Protein AF-A0A661MT10-F1 (afdb_monomer)

Sequence (146 aa):
MAATAELVLEDVIGEFLRTAQDFAGQPEPIDQALGAVWSLFRSDRLQATLELYVAARTDESLRGALRPIFTTHRSAFLSAARALLPSTADAAHFESTVTGILATLLGGALLWSVVPEPDFFQSELAFVDRVARAELARLGSEDGTE

Solvent-accessible surface area (backbone atoms only — not comparable to full-atom values): 8199 Å² total; per-residue (Å²): 106,70,72,58,49,47,58,49,49,51,52,55,50,52,50,50,57,56,57,53,61,68,30,55,90,46,87,63,38,64,60,54,46,53,53,49,55,53,54,51,43,67,32,71,73,45,45,60,47,50,52,50,59,60,50,26,76,80,32,66,70,54,34,63,62,45,49,61,56,52,53,54,49,52,54,51,54,52,52,53,48,31,69,65,38,64,91,36,52,81,36,95,57,36,68,63,50,55,50,49,51,52,51,51,53,50,51,53,38,57,50,37,78,78,55,82,49,71,68,63,48,54,56,49,52,54,46,52,52,55,50,48,51,54,54,55,51,49,45,59,53,64,79,71,72,128

Radius of gyration: 16.0 Å; Cα contacts (8 Å, |Δi|>4): 94; chains: 1; bounding box: 33×32×49 Å

Nearest PDB structures (foldseek):
  4g12-assembly1_A  TM=5.886E-01  e=8.697E-01  Mycobacterium tuberculosis
  7u4t-assembly1_9  TM=2.519E-01  e=1.922E+00  Homo sapiens

Secondary structure (DSSP, 8-state):
-HHHHHHHHHHHHHHHHHHHHHHTTSSSHHHHHHHHHHHHHTSHHHHHHHHHHHHTTT-HHHHHHHHHHHHHHHHHHHHHHHHH-GGGTT-TTHHHHHHHHHHHHHHHHHHHTT---HHHHHHHHHHHHHHHHHHHHHHHHHTT--

Mean predicted aligned error: 6.23 Å

Structure (mmCIF, N/CA/C/O backbone):
data_AF-A0A661MT10-F1
#
_entry.id   AF-A0A661MT10-F1
#
loop_
_atom_site.group_PDB
_atom_site.id
_atom_site.type_symbol
_atom_site.label_atom_id
_atom_site.label_alt_id
_atom_site.label_comp_id
_atom_site.label_asym_id
_atom_site.label_entity_id
_atom_site.label_seq_id
_atom_site.pdbx_PDB_ins_code
_atom_site.Cartn_x
_atom_site.Cartn_y
_atom_site.Cartn_z
_atom_site.occupancy
_atom_site.B_iso_or_equiv
_atom_site.auth_seq_id
_atom_site.auth_comp_id
_atom_site.auth_asym_id
_atom_site.auth_atom_id
_atom_site.pdbx_PDB_model_num
ATOM 1 N N . MET A 1 1 ? -2.738 1.605 22.330 1.00 58.22 1 MET A N 1
ATOM 2 C CA . MET A 1 1 ? -3.316 1.217 21.025 1.00 58.22 1 MET A CA 1
ATOM 3 C C . MET A 1 1 ? -2.599 1.905 19.873 1.00 58.22 1 MET A C 1
ATOM 5 O O . MET A 1 1 ? -2.003 1.187 19.093 1.00 58.22 1 MET A O 1
ATOM 9 N N . ALA A 1 2 ? -2.534 3.243 19.811 1.00 58.44 2 ALA A N 1
ATOM 10 C CA . ALA A 1 2 ? -1.793 3.948 18.750 1.00 58.44 2 ALA A CA 1
ATOM 11 C C . ALA A 1 2 ? -0.302 3.547 18.649 1.00 58.44 2 ALA A C 1
ATOM 13 O O . ALA A 1 2 ? 0.142 3.169 17.577 1.00 58.44 2 ALA A O 1
ATOM 14 N N . ALA A 1 3 ? 0.433 3.501 19.768 1.00 64.56 3 ALA A N 1
ATOM 15 C CA . ALA A 1 3 ? 1.840 3.063 19.772 1.00 64.56 3 ALA A CA 1
ATOM 16 C C . ALA A 1 3 ? 2.035 1.586 19.357 1.00 64.56 3 ALA A C 1
ATOM 18 O O . ALA A 1 3 ? 3.045 1.215 18.776 1.00 64.56 3 ALA A O 1
ATOM 19 N N . THR A 1 4 ? 1.058 0.718 19.639 1.00 68.88 4 THR A N 1
ATOM 20 C CA . THR A 1 4 ? 1.091 -0.689 19.202 1.00 68.88 4 THR A CA 1
ATOM 21 C C . THR A 1 4 ? 0.813 -0.797 17.706 1.00 68.88 4 THR A C 1
ATOM 23 O O . THR A 1 4 ? 1.462 -1.576 17.023 1.00 68.88 4 THR A O 1
ATOM 26 N N . ALA A 1 5 ? -0.122 0.008 17.199 1.00 65.12 5 ALA A N 1
ATOM 27 C CA . ALA A 1 5 ? -0.420 0.112 15.778 1.00 65.12 5 ALA A CA 1
ATOM 28 C C . ALA A 1 5 ? 0.769 0.642 14.976 1.00 65.12 5 ALA A C 1
ATOM 30 O O . ALA A 1 5 ? 1.030 0.150 13.889 1.00 65.12 5 ALA A O 1
ATOM 31 N N . GLU A 1 6 ? 1.499 1.605 15.536 1.00 66.38 6 GLU A N 1
ATOM 32 C CA . GLU A 1 6 ? 2.723 2.163 14.964 1.00 66.38 6 GLU A CA 1
ATOM 33 C C . GLU A 1 6 ? 3.800 1.091 14.780 1.00 66.38 6 GLU A C 1
ATOM 35 O O . GLU A 1 6 ? 4.227 0.856 13.656 1.00 66.38 6 GLU A O 1
ATOM 40 N N . LEU A 1 7 ? 4.142 0.353 15.841 1.00 70.50 7 LEU A N 1
ATOM 41 C CA . LEU A 1 7 ? 5.090 -0.768 15.762 1.00 70.50 7 LEU A CA 1
ATOM 42 C C . LEU A 1 7 ? 4.607 -1.872 14.811 1.00 70.50 7 LEU A C 1
ATOM 44 O O . LEU A 1 7 ? 5.394 -2.560 14.164 1.00 70.50 7 LEU A O 1
ATOM 48 N N . VAL A 1 8 ? 3.291 -2.067 14.733 1.00 72.75 8 VAL A N 1
ATOM 49 C CA . VAL A 1 8 ? 2.676 -3.028 13.823 1.00 72.75 8 VAL A CA 1
ATOM 50 C C . VAL A 1 8 ? 2.851 -2.616 12.362 1.00 72.75 8 VAL A C 1
ATOM 52 O O . VAL A 1 8 ? 3.291 -3.442 11.566 1.00 72.75 8 VAL A O 1
ATOM 55 N N . LEU A 1 9 ? 2.542 -1.364 12.040 1.00 69.06 9 LEU A N 1
ATOM 56 C CA . LEU A 1 9 ? 2.671 -0.754 10.719 1.00 69.06 9 LEU A CA 1
ATOM 57 C C . LEU A 1 9 ? 4.124 -0.680 10.254 1.00 69.06 9 LEU A C 1
ATOM 59 O O . LEU A 1 9 ? 4.422 -1.044 9.119 1.00 69.06 9 LEU A O 1
ATOM 63 N N . GLU A 1 10 ? 5.017 -0.228 11.132 1.00 74.19 10 GLU A N 1
ATOM 64 C CA . GLU A 1 10 ? 6.436 -0.056 10.834 1.00 74.19 10 GLU A CA 1
ATOM 65 C C . GLU A 1 10 ? 7.097 -1.385 10.462 1.00 74.19 10 GLU A C 1
ATOM 67 O O . GLU A 1 10 ? 7.804 -1.462 9.459 1.00 74.19 10 GLU A O 1
ATOM 72 N N . ASP A 1 11 ? 6.795 -2.448 11.206 1.00 79.19 11 ASP A N 1
ATOM 73 C CA . ASP A 1 11 ? 7.323 -3.790 10.958 1.00 79.19 11 ASP A CA 1
ATOM 74 C C . ASP A 1 11 ? 6.792 -4.380 9.637 1.00 79.19 11 ASP A C 1
ATOM 76 O O . ASP A 1 11 ? 7.573 -4.818 8.796 1.00 79.19 11 ASP A O 1
ATOM 80 N N . VAL A 1 12 ? 5.474 -4.306 9.401 1.00 73.44 12 VAL A N 1
ATOM 81 C CA . VAL A 1 12 ? 4.818 -4.829 8.183 1.00 73.44 12 VAL A CA 1
ATOM 82 C C . VAL A 1 12 ? 5.314 -4.117 6.929 1.00 73.44 12 VAL A C 1
ATOM 84 O O . VAL A 1 12 ? 5.646 -4.746 5.925 1.00 73.44 12 VAL A O 1
ATOM 87 N N . ILE A 1 13 ? 5.384 -2.789 6.974 1.00 72.44 13 ILE A N 1
ATOM 88 C CA . ILE A 1 13 ? 5.811 -1.991 5.825 1.00 72.44 13 ILE A CA 1
ATOM 89 C C . ILE A 1 13 ? 7.322 -2.112 5.633 1.00 72.44 13 ILE A C 1
ATOM 91 O O . ILE A 1 13 ? 7.782 -2.210 4.499 1.00 72.44 13 ILE A O 1
ATOM 95 N N . GLY A 1 14 ? 8.101 -2.175 6.713 1.00 76.81 14 GLY A N 1
ATOM 96 C CA . GLY A 1 14 ? 9.539 -2.422 6.650 1.00 76.81 14 GLY A CA 1
ATOM 97 C C . GLY A 1 14 ? 9.890 -3.802 6.088 1.00 76.81 14 GLY A C 1
ATOM 98 O O . GLY A 1 14 ? 10.877 -3.940 5.366 1.00 76.81 14 GLY A O 1
ATOM 99 N N . GLU A 1 15 ? 9.102 -4.836 6.383 1.00 78.50 15 GLU A N 1
ATOM 100 C CA . GLU A 1 15 ? 9.214 -6.150 5.741 1.00 78.50 15 GLU A CA 1
ATOM 101 C C . GLU A 1 15 ? 8.927 -6.057 4.241 1.00 78.50 15 GLU A C 1
ATOM 103 O O . GLU A 1 15 ? 9.786 -6.421 3.439 1.00 78.50 15 GLU A O 1
ATOM 108 N N . PHE A 1 16 ? 7.792 -5.468 3.859 1.00 75.25 16 PHE A N 1
ATOM 109 C CA . PHE A 1 16 ? 7.433 -5.296 2.452 1.00 75.25 16 PHE A CA 1
ATOM 110 C C . PHE A 1 16 ? 8.499 -4.534 1.656 1.00 75.25 16 PHE A C 1
ATOM 112 O O . PHE A 1 16 ? 8.888 -4.967 0.575 1.00 75.25 16 PHE A O 1
ATOM 119 N N . LEU A 1 17 ? 8.988 -3.406 2.178 1.00 76.88 17 LEU A N 1
ATOM 120 C CA . LEU A 1 17 ? 9.978 -2.579 1.485 1.00 76.88 17 LEU A CA 1
ATOM 121 C C . LEU A 1 17 ? 11.311 -3.308 1.300 1.00 76.88 17 LEU A C 1
ATOM 123 O O . LEU A 1 17 ? 11.972 -3.088 0.289 1.00 76.88 17 LEU A O 1
ATOM 127 N N . ARG A 1 18 ? 11.694 -4.183 2.240 1.00 80.06 18 ARG A N 1
ATOM 128 C CA . ARG A 1 18 ? 12.866 -5.056 2.082 1.00 80.06 18 ARG A CA 1
ATOM 129 C C . ARG A 1 18 ? 12.643 -6.065 0.963 1.00 80.06 18 ARG A C 1
ATOM 131 O O . ARG A 1 18 ? 13.476 -6.150 0.074 1.00 80.06 18 ARG A O 1
ATOM 138 N N . THR A 1 19 ? 11.501 -6.750 0.945 1.00 75.94 19 THR A N 1
ATOM 139 C CA . THR A 1 19 ? 11.169 -7.688 -0.141 1.00 75.94 19 THR A CA 1
ATOM 140 C C . THR A 1 19 ? 11.077 -6.982 -1.498 1.00 75.94 19 THR A C 1
ATOM 142 O O . THR A 1 19 ? 11.501 -7.527 -2.510 1.00 75.94 19 THR A O 1
ATOM 145 N N . ALA A 1 20 ? 10.585 -5.740 -1.534 1.00 73.00 20 ALA A N 1
ATOM 146 C CA . ALA A 1 20 ? 10.472 -4.963 -2.764 1.00 73.00 20 ALA A CA 1
ATOM 147 C C . ALA A 1 20 ? 11.824 -4.663 -3.429 1.00 73.00 20 ALA A C 1
ATOM 149 O O . ALA A 1 20 ? 11.889 -4.546 -4.653 1.00 73.00 20 ALA A O 1
ATOM 150 N N . GLN A 1 21 ? 12.904 -4.571 -2.646 1.00 77.12 21 GLN A N 1
ATOM 151 C CA . GLN A 1 21 ? 14.259 -4.405 -3.180 1.00 77.12 21 GLN A CA 1
ATOM 152 C C . GLN A 1 21 ? 14.713 -5.633 -3.977 1.00 77.12 21 GLN A C 1
ATOM 154 O O . GLN A 1 21 ? 15.444 -5.480 -4.953 1.00 77.12 21 GLN A O 1
ATOM 159 N N . ASP A 1 22 ? 14.229 -6.823 -3.617 1.00 80.44 22 ASP A N 1
ATOM 160 C CA . ASP A 1 22 ? 14.593 -8.081 -4.273 1.00 80.44 22 ASP A CA 1
ATOM 161 C C . ASP A 1 22 ? 13.871 -8.287 -5.618 1.00 80.44 22 ASP A C 1
ATOM 163 O O . ASP A 1 22 ? 14.283 -9.131 -6.418 1.00 80.44 22 ASP A O 1
ATOM 167 N N . PHE A 1 23 ? 12.807 -7.519 -5.893 1.00 81.38 23 PHE A N 1
ATOM 168 C CA . PHE A 1 23 ? 12.084 -7.579 -7.170 1.00 81.38 23 PHE A CA 1
ATOM 169 C C . PHE A 1 23 ? 12.828 -6.860 -8.294 1.00 81.38 23 PHE A C 1
ATOM 171 O O . PHE A 1 23 ? 12.648 -7.193 -9.467 1.00 81.38 23 PHE A O 1
ATOM 178 N N . ALA A 1 24 ? 13.670 -5.877 -7.963 1.00 72.25 24 ALA A N 1
ATOM 179 C CA . ALA A 1 24 ? 14.433 -5.142 -8.958 1.00 72.25 24 ALA A CA 1
ATOM 180 C C . ALA A 1 24 ? 15.373 -6.095 -9.720 1.00 72.25 24 ALA A C 1
ATOM 182 O O . ALA A 1 24 ? 16.218 -6.769 -9.137 1.00 72.25 24 ALA A O 1
ATOM 183 N N . GLY A 1 25 ? 15.222 -6.157 -11.046 1.00 71.31 25 GLY A N 1
ATOM 184 C CA . GLY A 1 25 ? 16.018 -7.039 -11.908 1.00 71.31 25 GLY A CA 1
ATOM 185 C C . GLY A 1 25 ? 15.483 -8.468 -12.060 1.00 71.31 25 GLY A C 1
ATOM 186 O O . GLY A 1 25 ? 16.070 -9.243 -12.815 1.00 71.31 25 GLY A O 1
ATOM 187 N N . GLN A 1 26 ? 14.370 -8.817 -11.408 1.00 78.88 26 GLN A N 1
ATOM 188 C CA . GLN A 1 26 ? 13.657 -10.066 -11.680 1.00 78.88 26 GLN A CA 1
ATOM 189 C C . GLN A 1 26 ? 12.850 -9.981 -12.988 1.00 78.88 26 GLN A C 1
ATOM 191 O O . GLN A 1 26 ? 12.504 -8.880 -13.430 1.00 78.88 26 GLN A O 1
ATOM 196 N N . PRO A 1 27 ? 12.496 -11.123 -13.607 1.00 69.19 27 PRO A N 1
ATOM 197 C CA . PRO A 1 27 ? 11.465 -11.158 -14.639 1.00 69.19 27 PRO A CA 1
ATOM 198 C C . PRO A 1 27 ? 10.143 -10.601 -14.086 1.00 69.19 27 PRO A C 1
ATOM 200 O O . PRO A 1 27 ? 9.710 -11.009 -13.011 1.00 69.19 27 PRO A O 1
ATOM 203 N N . GLU A 1 28 ? 9.515 -9.674 -14.815 1.00 79.31 28 GLU A N 1
ATOM 204 C CA . GLU A 1 28 ? 8.212 -9.072 -14.462 1.00 79.31 28 GLU A CA 1
ATOM 205 C C . GLU A 1 28 ? 8.173 -8.433 -13.050 1.00 79.31 28 GLU A C 1
ATOM 207 O O . GLU A 1 28 ? 7.368 -8.807 -12.196 1.00 79.31 28 GLU A O 1
ATOM 212 N N . PRO A 1 29 ? 9.027 -7.428 -12.778 1.00 80.19 29 PRO A N 1
ATOM 213 C CA . PRO A 1 29 ? 9.200 -6.862 -11.435 1.00 80.19 29 PRO A CA 1
ATOM 214 C C . PRO A 1 29 ? 7.932 -6.177 -10.892 1.00 80.19 29 PRO A C 1
ATOM 216 O O . PRO A 1 29 ? 7.712 -6.132 -9.682 1.00 80.19 29 PRO A O 1
ATOM 219 N N . ILE A 1 30 ? 7.078 -5.664 -11.784 1.00 80.50 30 ILE A N 1
ATOM 220 C CA . ILE A 1 30 ? 5.804 -5.023 -11.433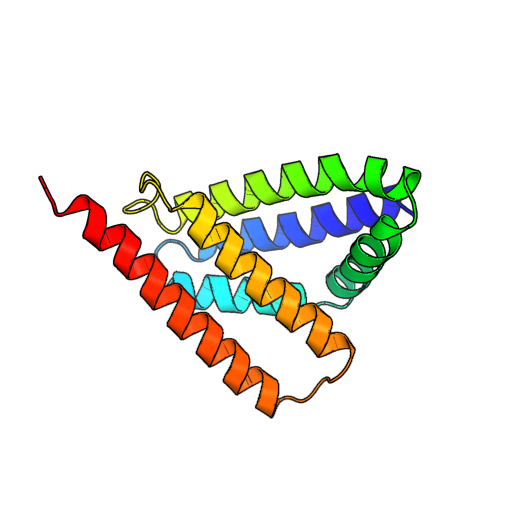 1.00 80.50 30 ILE A CA 1
ATOM 221 C C . ILE A 1 30 ? 4.817 -6.056 -10.885 1.00 80.50 30 ILE A C 1
ATOM 223 O O . ILE A 1 30 ? 4.198 -5.815 -9.854 1.00 80.50 30 ILE A O 1
ATOM 227 N N . ASP A 1 31 ? 4.702 -7.212 -11.531 1.00 80.19 31 ASP A N 1
ATOM 228 C CA . ASP A 1 31 ? 3.746 -8.262 -11.171 1.00 80.19 31 ASP A CA 1
ATOM 229 C C . ASP A 1 31 ? 4.071 -8.826 -9.790 1.00 80.19 31 ASP A C 1
ATOM 231 O O . ASP A 1 31 ? 3.190 -9.010 -8.947 1.00 80.19 31 ASP A O 1
ATOM 235 N N . GLN A 1 32 ? 5.366 -9.025 -9.530 1.00 82.19 32 GLN A N 1
ATOM 236 C CA . GLN A 1 32 ? 5.862 -9.448 -8.225 1.00 82.19 32 GLN A CA 1
ATOM 237 C C . GLN A 1 32 ? 5.574 -8.395 -7.153 1.00 82.19 32 GLN A C 1
ATOM 239 O O . GLN A 1 32 ? 5.073 -8.735 -6.080 1.00 82.19 32 GLN A O 1
ATOM 244 N N . ALA A 1 33 ? 5.810 -7.114 -7.454 1.00 83.50 33 ALA A N 1
ATOM 245 C CA . ALA A 1 33 ? 5.511 -6.029 -6.530 1.00 83.50 33 ALA A CA 1
ATOM 246 C C . ALA A 1 33 ? 4.009 -5.927 -6.222 1.00 83.50 33 ALA A C 1
ATOM 248 O O . ALA A 1 33 ? 3.635 -5.852 -5.052 1.00 83.50 33 ALA A O 1
ATOM 249 N N . LEU A 1 34 ? 3.140 -5.980 -7.235 1.00 83.00 34 LEU A N 1
ATOM 250 C CA . LEU A 1 34 ? 1.685 -5.946 -7.057 1.00 83.00 34 LEU A CA 1
ATOM 251 C C . LEU A 1 34 ? 1.191 -7.153 -6.255 1.00 83.00 34 LEU A C 1
ATOM 253 O O . LEU A 1 34 ? 0.422 -6.984 -5.307 1.00 83.00 34 LEU A O 1
ATOM 257 N N . GLY A 1 35 ? 1.677 -8.355 -6.573 1.00 82.88 35 GLY A N 1
ATOM 258 C CA . GLY A 1 35 ? 1.366 -9.571 -5.824 1.00 82.88 35 GLY A CA 1
ATOM 259 C C . GLY A 1 35 ? 1.804 -9.490 -4.359 1.00 82.88 35 GLY A C 1
ATOM 260 O O . GLY A 1 35 ? 1.050 -9.877 -3.463 1.00 82.88 35 GLY A O 1
ATOM 261 N N . ALA A 1 36 ? 2.984 -8.927 -4.093 1.00 84.06 36 ALA A N 1
ATOM 262 C CA . ALA A 1 36 ? 3.503 -8.746 -2.743 1.00 84.06 36 ALA A CA 1
ATOM 263 C C . ALA A 1 36 ? 2.722 -7.694 -1.942 1.00 84.06 36 ALA A C 1
ATOM 265 O O . ALA A 1 36 ? 2.338 -7.972 -0.805 1.00 84.06 36 ALA A O 1
ATOM 266 N N . VAL A 1 37 ? 2.419 -6.527 -2.531 1.00 84.25 37 VAL A N 1
ATOM 267 C CA . VAL A 1 37 ? 1.559 -5.502 -1.901 1.00 84.25 37 VAL A CA 1
ATOM 268 C C . VAL A 1 37 ? 0.209 -6.113 -1.555 1.00 84.25 37 VAL A C 1
ATOM 270 O O . VAL A 1 37 ? -0.310 -5.937 -0.456 1.00 84.25 37 VAL A O 1
ATOM 273 N N . TRP A 1 38 ? -0.356 -6.878 -2.479 1.00 82.44 38 TRP A N 1
ATOM 274 C CA . TRP A 1 38 ? -1.646 -7.503 -2.274 1.00 82.44 38 TRP A CA 1
ATOM 275 C C . TRP A 1 38 ? -1.631 -8.584 -1.187 1.00 82.44 38 TRP A C 1
ATOM 277 O O . TRP A 1 38 ? -2.547 -8.665 -0.367 1.00 82.44 38 TRP A O 1
ATOM 287 N N . SER A 1 39 ? -0.575 -9.397 -1.124 1.00 83.31 39 SER A N 1
ATOM 288 C CA . SER A 1 39 ? -0.382 -10.359 -0.036 1.00 83.31 39 SER A CA 1
ATOM 289 C C . SER A 1 39 ? -0.262 -9.657 1.318 1.00 83.31 39 SER A C 1
ATOM 291 O O . SER A 1 39 ? -0.905 -10.069 2.283 1.00 83.31 39 SER A O 1
ATOM 293 N N . LEU A 1 40 ? 0.495 -8.557 1.373 1.00 84.06 40 LEU A N 1
ATOM 294 C CA . LEU A 1 40 ? 0.631 -7.718 2.561 1.00 84.06 40 LEU A CA 1
ATOM 295 C C . LEU A 1 40 ? -0.728 -7.196 3.030 1.00 84.06 40 LEU A C 1
ATOM 297 O O . LEU A 1 40 ? -1.064 -7.290 4.211 1.00 84.06 40 LEU A O 1
ATOM 301 N N . PHE A 1 41 ? -1.524 -6.683 2.092 1.00 81.19 41 PHE A N 1
ATOM 302 C CA . PHE A 1 41 ? -2.807 -6.042 2.366 1.00 81.19 41 PHE A CA 1
ATOM 303 C C . PHE A 1 41 ? -3.864 -6.993 2.925 1.00 81.19 41 PHE A C 1
ATOM 305 O O . PHE A 1 41 ? -4.792 -6.553 3.601 1.00 81.19 41 PHE A O 1
ATOM 312 N N . ARG A 1 42 ? -3.691 -8.300 2.735 1.00 81.75 42 ARG A N 1
ATOM 313 C CA . ARG A 1 42 ? -4.570 -9.330 3.304 1.00 81.75 42 ARG A CA 1
ATOM 314 C C . ARG A 1 42 ? -4.046 -9.968 4.576 1.00 81.75 42 ARG A C 1
ATOM 316 O O . ARG A 1 42 ? -4.728 -10.821 5.132 1.00 81.75 42 ARG A O 1
ATOM 323 N N . SER A 1 43 ? -2.852 -9.600 5.025 1.00 84.06 43 SER A N 1
ATOM 324 C CA . SER A 1 43 ? -2.357 -10.093 6.305 1.00 84.06 43 SER A CA 1
ATOM 325 C C . SER A 1 43 ? -3.268 -9.613 7.436 1.00 84.06 43 SER A C 1
ATOM 327 O O . SER A 1 43 ? -3.679 -8.450 7.451 1.00 84.06 43 SER A O 1
ATOM 329 N N . ASP A 1 44 ? -3.531 -10.476 8.420 1.00 83.56 44 ASP A N 1
ATOM 330 C CA . ASP A 1 44 ? -4.319 -10.125 9.614 1.00 83.56 44 ASP A CA 1
ATOM 331 C C . ASP A 1 44 ? -3.794 -8.845 10.279 1.00 83.56 44 ASP A C 1
ATOM 333 O O . ASP A 1 44 ? -4.544 -7.998 10.765 1.00 83.56 44 ASP A O 1
ATOM 337 N N . ARG A 1 45 ? -2.470 -8.672 10.243 1.00 82.00 45 ARG A N 1
ATOM 338 C CA . ARG A 1 45 ? -1.767 -7.532 10.818 1.00 82.00 45 ARG A CA 1
ATOM 339 C C . ARG A 1 45 ? -2.081 -6.218 10.091 1.00 82.00 45 ARG A C 1
ATOM 341 O O . ARG A 1 45 ? -2.284 -5.195 10.751 1.00 82.0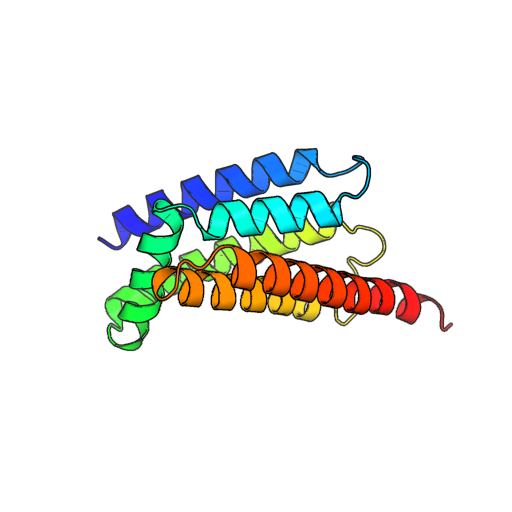0 45 ARG A O 1
ATOM 348 N N . LEU A 1 46 ? -2.164 -6.228 8.757 1.00 82.69 46 LEU A N 1
ATOM 349 C CA . LEU A 1 46 ? -2.571 -5.035 8.013 1.00 82.69 46 LEU A CA 1
ATOM 350 C C . LEU A 1 46 ? -4.091 -4.826 8.030 1.00 82.69 46 LEU A C 1
ATOM 352 O O . LEU A 1 46 ? -4.539 -3.685 8.062 1.00 82.69 46 LEU A O 1
ATOM 356 N N . GLN A 1 47 ? -4.891 -5.885 8.116 1.00 85.12 47 GLN A N 1
ATOM 357 C CA . GLN A 1 47 ? -6.342 -5.768 8.294 1.00 85.12 47 GLN A CA 1
ATOM 358 C C . GLN A 1 47 ? -6.700 -5.083 9.623 1.00 85.12 47 GLN A C 1
ATOM 360 O O . GLN A 1 47 ? -7.447 -4.107 9.630 1.00 85.12 47 GLN A O 1
ATOM 365 N N . ALA A 1 48 ? -6.051 -5.465 10.727 1.00 83.94 48 ALA A N 1
ATOM 366 C CA . ALA A 1 48 ? -6.192 -4.767 12.009 1.00 83.94 48 ALA A CA 1
ATOM 367 C C . ALA A 1 48 ? -5.782 -3.283 11.923 1.00 83.94 48 ALA A C 1
ATOM 369 O O . ALA A 1 48 ? -6.314 -2.418 12.616 1.00 83.94 48 ALA A O 1
ATOM 370 N N . THR A 1 49 ? -4.832 -2.966 11.046 1.00 82.06 49 THR A N 1
ATOM 371 C CA . THR A 1 49 ? -4.417 -1.586 10.793 1.00 82.06 49 THR A CA 1
ATOM 372 C C . THR A 1 49 ? -5.475 -0.794 10.019 1.00 82.06 49 THR A C 1
ATOM 374 O O . THR A 1 49 ? -5.715 0.376 10.329 1.00 82.06 49 THR A O 1
ATOM 377 N N . LEU A 1 50 ? -6.142 -1.416 9.041 1.00 85.50 50 LEU A N 1
ATOM 378 C CA . LEU A 1 50 ? -7.239 -0.794 8.296 1.00 85.50 50 LEU A CA 1
ATOM 379 C C . LEU A 1 50 ? -8.387 -0.383 9.221 1.00 85.50 50 LEU A C 1
ATOM 381 O O . LEU A 1 50 ? -8.935 0.709 9.062 1.00 85.50 50 LEU A O 1
ATOM 385 N N . GLU A 1 51 ? -8.702 -1.194 10.231 1.00 86.94 51 GLU A N 1
ATOM 386 C CA . GLU A 1 51 ? -9.702 -0.842 11.246 1.00 86.94 51 GLU A CA 1
ATOM 387 C C . GLU A 1 51 ? -9.354 0.469 11.964 1.00 86.94 51 GLU A C 1
ATOM 389 O O . GLU A 1 51 ? -10.223 1.314 12.185 1.00 86.94 51 GLU A O 1
ATOM 394 N N . LEU A 1 52 ? -8.072 0.693 12.267 1.00 87.12 52 LEU A N 1
ATOM 395 C CA . LEU A 1 52 ? -7.607 1.925 12.903 1.00 87.12 52 LEU A CA 1
ATOM 396 C C . LEU A 1 52 ? -7.703 3.132 11.968 1.00 87.12 52 LEU A C 1
ATOM 398 O O . LEU A 1 52 ? -8.069 4.219 12.419 1.00 87.12 52 LEU A O 1
ATOM 402 N N . TYR A 1 53 ? -7.434 2.955 10.671 1.00 85.88 53 TYR A N 1
ATOM 403 C CA . TYR A 1 53 ? -7.664 4.004 9.672 1.00 85.88 53 TYR A CA 1
ATOM 404 C C . TYR A 1 53 ? -9.144 4.376 9.575 1.00 85.88 53 TYR A C 1
ATOM 406 O O . TYR A 1 53 ? -9.481 5.563 9.545 1.00 85.88 53 TYR A O 1
ATOM 414 N N . VAL A 1 54 ? -10.038 3.386 9.599 1.00 89.44 54 VAL A N 1
ATOM 415 C CA . VAL A 1 54 ? -11.486 3.622 9.598 1.00 89.44 54 VAL A CA 1
ATOM 416 C C . VAL A 1 54 ? -11.931 4.315 10.891 1.00 89.44 54 VAL A C 1
ATOM 418 O O . VAL A 1 54 ? -12.690 5.285 10.827 1.00 89.44 54 VAL A O 1
ATOM 421 N N . ALA A 1 55 ? -11.432 3.883 12.052 1.00 90.25 55 ALA A N 1
ATOM 422 C CA . ALA A 1 55 ? -11.754 4.472 13.353 1.00 90.25 55 ALA A CA 1
ATOM 423 C C . ALA A 1 55 ? -11.265 5.927 13.488 1.00 90.25 55 ALA A C 1
ATOM 425 O O . ALA A 1 55 ? -11.970 6.781 14.034 1.00 90.25 55 ALA A O 1
ATOM 426 N N . ALA A 1 56 ? -10.097 6.254 12.924 1.00 90.94 56 ALA A N 1
ATOM 427 C CA . ALA A 1 56 ? -9.527 7.605 12.938 1.00 90.94 56 ALA A CA 1
ATOM 428 C C . ALA A 1 56 ? -10.413 8.656 12.241 1.00 90.94 56 ALA A C 1
ATOM 430 O O . ALA A 1 56 ? -10.279 9.863 12.477 1.00 90.94 56 ALA A O 1
ATOM 431 N N . ARG A 1 57 ? -11.369 8.234 11.402 1.00 92.94 57 ARG A N 1
ATOM 432 C CA . ARG A 1 57 ? -12.369 9.137 10.812 1.00 92.94 57 ARG A CA 1
ATOM 433 C C . ARG A 1 57 ? -13.212 9.845 11.873 1.00 92.94 57 ARG A C 1
ATOM 435 O O . ARG A 1 57 ? -13.635 10.973 11.646 1.00 92.94 57 ARG A O 1
ATOM 442 N N . THR A 1 58 ? -13.430 9.215 13.023 1.00 95.12 58 THR A N 1
ATOM 443 C CA . THR A 1 58 ? -14.248 9.762 14.117 1.00 95.12 58 THR A CA 1
ATOM 444 C C . THR A 1 58 ? -13.455 10.086 15.383 1.00 95.12 58 THR A C 1
ATOM 446 O O . THR A 1 58 ? -14.005 10.715 16.279 1.00 95.12 58 THR A O 1
ATOM 449 N N . ASP A 1 59 ? -12.175 9.715 15.453 1.00 92.81 59 ASP A N 1
ATOM 450 C CA . ASP A 1 59 ? -11.289 9.987 16.591 1.00 92.81 59 ASP A CA 1
ATOM 451 C C . ASP A 1 59 ? -10.118 10.894 16.167 1.00 92.81 59 ASP A C 1
ATOM 453 O O . ASP A 1 59 ? -9.220 10.479 15.432 1.00 92.81 59 ASP A O 1
ATOM 457 N N . GLU A 1 60 ? -10.133 12.153 16.619 1.00 92.44 60 GLU A N 1
ATOM 458 C CA . GLU A 1 60 ? -9.104 13.152 16.289 1.00 92.44 60 GLU A CA 1
ATOM 459 C C . GLU A 1 60 ? -7.733 12.806 16.881 1.00 92.44 60 GLU A C 1
ATOM 461 O O . GLU A 1 60 ? -6.709 13.026 16.238 1.00 92.44 60 GLU A O 1
ATOM 466 N N . SER A 1 61 ? -7.706 12.244 18.092 1.00 87.50 61 SER A N 1
ATOM 467 C CA . SER A 1 61 ? -6.461 11.860 18.761 1.00 87.50 61 SER A CA 1
ATOM 468 C C . SER A 1 61 ? -5.778 10.736 17.984 1.00 87.50 61 SER A C 1
ATOM 470 O O . SER A 1 61 ? -4.591 10.819 17.657 1.00 87.50 61 SER A O 1
ATOM 472 N N . LEU A 1 62 ? -6.559 9.726 17.588 1.00 84.94 62 LEU A N 1
ATOM 473 C CA . LEU A 1 62 ? -6.086 8.634 16.747 1.00 84.94 62 LEU A CA 1
ATOM 474 C C . LEU A 1 62 ? -5.632 9.139 15.372 1.00 84.94 62 LEU A C 1
ATOM 476 O O . LEU A 1 62 ? -4.560 8.760 14.906 1.00 84.94 62 LEU A O 1
ATOM 480 N N . ARG A 1 63 ? -6.388 10.042 14.737 1.00 91.12 63 ARG A N 1
ATOM 481 C CA . ARG A 1 63 ? -5.987 10.652 13.459 1.00 91.12 63 ARG A CA 1
ATOM 482 C C . ARG A 1 63 ? -4.674 11.421 13.573 1.00 91.12 63 ARG A C 1
ATOM 484 O O . ARG A 1 63 ? -3.819 11.297 12.697 1.00 91.12 63 ARG A O 1
ATOM 491 N N . GLY A 1 64 ? -4.506 12.187 14.650 1.00 89.62 64 GLY A N 1
ATOM 492 C CA . GLY A 1 64 ? -3.279 12.916 14.954 1.00 89.62 64 GLY A CA 1
ATOM 493 C C . GLY A 1 64 ? -2.071 11.989 15.076 1.00 89.62 64 GLY A C 1
ATOM 494 O O . GLY A 1 64 ? -1.020 12.298 14.516 1.00 89.62 64 GLY A O 1
ATOM 495 N N . ALA A 1 65 ? -2.243 10.835 15.727 1.00 85.81 65 ALA A N 1
ATOM 496 C CA . ALA A 1 65 ? -1.201 9.820 15.862 1.00 85.81 65 ALA A CA 1
ATOM 497 C C . ALA A 1 65 ? -0.885 9.095 14.539 1.00 85.81 65 ALA A C 1
ATOM 499 O O . ALA A 1 65 ? 0.279 8.857 14.236 1.00 85.81 65 ALA A O 1
ATOM 500 N N . LEU A 1 66 ? -1.894 8.776 13.721 1.00 85.62 66 LEU A N 1
ATOM 501 C CA . LEU A 1 66 ? -1.705 8.010 12.479 1.00 85.62 66 LEU A CA 1
ATOM 502 C C . LEU A 1 66 ? -1.204 8.849 11.294 1.00 85.62 66 LEU A C 1
ATOM 504 O O . LEU A 1 66 ? -0.552 8.316 10.397 1.00 85.62 66 LEU A O 1
ATOM 508 N N . ARG A 1 67 ? -1.473 10.159 11.264 1.00 89.38 67 ARG A N 1
ATOM 509 C CA . ARG A 1 67 ? -1.042 11.051 10.172 1.00 89.38 67 ARG A CA 1
ATOM 510 C C . ARG A 1 67 ? 0.475 11.027 9.888 1.00 89.38 67 ARG A C 1
ATOM 512 O O . ARG A 1 67 ? 0.831 10.882 8.713 1.00 89.38 67 ARG A O 1
ATOM 519 N N . PRO A 1 68 ? 1.379 11.191 10.878 1.00 86.31 68 PRO A N 1
ATOM 520 C CA . PRO A 1 68 ? 2.818 11.126 10.616 1.00 86.31 68 PRO A CA 1
ATOM 521 C C . PRO A 1 68 ? 3.246 9.740 10.120 1.00 86.31 68 PRO A C 1
ATOM 523 O O . PRO A 1 68 ? 4.022 9.657 9.173 1.00 86.31 68 PRO A O 1
ATOM 526 N N . ILE A 1 69 ? 2.666 8.673 10.675 1.00 82.88 69 ILE A N 1
ATOM 527 C CA . ILE A 1 69 ? 2.938 7.280 10.292 1.00 82.88 69 ILE A CA 1
ATOM 528 C C . ILE A 1 69 ? 2.597 7.059 8.811 1.00 82.88 69 ILE A C 1
ATOM 530 O O . ILE A 1 69 ? 3.447 6.652 8.019 1.00 82.88 69 ILE A O 1
ATOM 534 N N . PHE A 1 70 ? 1.383 7.435 8.396 1.00 83.75 70 PHE A N 1
ATOM 535 C CA . PHE A 1 70 ? 0.961 7.363 6.996 1.00 83.75 70 PHE A CA 1
ATOM 536 C C . PHE A 1 70 ? 1.884 8.161 6.064 1.00 83.75 70 PHE A C 1
ATOM 538 O O . PHE A 1 70 ? 2.254 7.680 4.995 1.00 83.75 70 PHE A O 1
ATOM 545 N N . THR A 1 71 ? 2.284 9.369 6.472 1.00 86.56 71 THR A N 1
ATOM 546 C CA . THR A 1 71 ? 3.172 10.232 5.674 1.00 86.56 71 THR A CA 1
ATOM 547 C C . THR A 1 71 ? 4.538 9.578 5.451 1.00 86.56 71 THR A C 1
ATOM 549 O O . THR A 1 71 ? 5.020 9.535 4.317 1.00 86.56 71 THR A O 1
ATOM 552 N N . THR A 1 72 ? 5.135 9.020 6.508 1.00 84.62 72 THR A N 1
ATOM 553 C CA . THR A 1 72 ? 6.411 8.295 6.438 1.00 84.62 72 THR A CA 1
ATOM 554 C C . THR A 1 72 ? 6.309 7.094 5.504 1.00 84.62 72 THR A C 1
ATOM 556 O O . THR A 1 72 ? 7.141 6.926 4.612 1.00 84.62 72 THR A O 1
ATOM 559 N N . HIS A 1 73 ? 5.258 6.288 5.646 1.00 82.06 73 HIS A N 1
ATOM 560 C CA . HIS A 1 73 ? 5.071 5.105 4.813 1.00 82.06 73 HIS A CA 1
ATOM 561 C C . HIS A 1 73 ? 4.829 5.446 3.351 1.00 82.06 73 HIS A C 1
ATOM 563 O O . HIS A 1 73 ? 5.453 4.847 2.481 1.00 82.06 73 HIS A O 1
ATOM 569 N N . ARG A 1 74 ? 3.990 6.445 3.064 1.00 86.38 74 ARG A N 1
ATOM 570 C CA . ARG A 1 74 ? 3.762 6.925 1.698 1.00 86.38 74 ARG A CA 1
ATOM 571 C C . ARG A 1 74 ? 5.075 7.322 1.023 1.00 86.38 74 ARG A C 1
ATOM 573 O O . ARG A 1 74 ? 5.315 6.924 -0.113 1.00 86.38 74 ARG A O 1
ATOM 580 N N . SER A 1 75 ? 5.932 8.061 1.729 1.00 88.94 75 SER A N 1
ATOM 581 C CA . SER A 1 75 ? 7.258 8.439 1.226 1.00 88.94 75 SER A CA 1
ATOM 582 C C . SER A 1 75 ? 8.124 7.212 0.916 1.00 88.94 75 SER A C 1
ATOM 584 O O . SER A 1 75 ? 8.723 7.120 -0.156 1.00 88.94 75 SER A O 1
ATOM 586 N N . ALA A 1 76 ? 8.132 6.225 1.815 1.00 85.62 76 ALA A N 1
ATOM 587 C CA . ALA A 1 76 ? 8.906 5.002 1.642 1.00 85.62 76 ALA A CA 1
ATOM 588 C C . ALA A 1 76 ? 8.407 4.139 0.464 1.00 85.62 76 ALA A C 1
ATOM 590 O O . ALA A 1 76 ? 9.217 3.683 -0.342 1.00 85.62 76 ALA A O 1
ATOM 591 N N . PHE A 1 77 ? 7.088 3.991 0.302 1.00 85.81 77 PHE A N 1
ATOM 592 C CA . PHE A 1 77 ? 6.478 3.316 -0.849 1.00 85.81 77 PHE A CA 1
ATOM 593 C C . PHE A 1 77 ? 6.826 4.005 -2.171 1.00 85.81 77 PHE A C 1
ATOM 595 O O . PHE A 1 77 ? 7.196 3.333 -3.129 1.00 85.81 77 PHE A O 1
ATOM 602 N N . LEU A 1 78 ? 6.753 5.338 -2.229 1.00 90.25 78 LEU A N 1
ATOM 603 C CA . LEU A 1 78 ? 7.127 6.088 -3.430 1.00 90.25 78 LEU A CA 1
ATOM 604 C C . LEU A 1 78 ? 8.615 5.940 -3.756 1.00 90.25 78 LEU A C 1
ATOM 606 O O . LEU A 1 78 ? 8.973 5.811 -4.923 1.00 90.25 78 LEU A O 1
ATOM 610 N N . SER A 1 79 ? 9.480 5.925 -2.740 1.00 89.94 79 SER A N 1
ATOM 611 C CA . SER A 1 79 ? 10.913 5.674 -2.920 1.00 89.94 79 SER A CA 1
ATOM 612 C C . SER A 1 79 ? 11.176 4.279 -3.501 1.00 89.94 79 SER A C 1
ATOM 614 O O . SER A 1 79 ? 11.889 4.149 -4.496 1.00 89.94 79 SER A O 1
ATOM 616 N N . ALA A 1 80 ? 10.532 3.243 -2.952 1.00 87.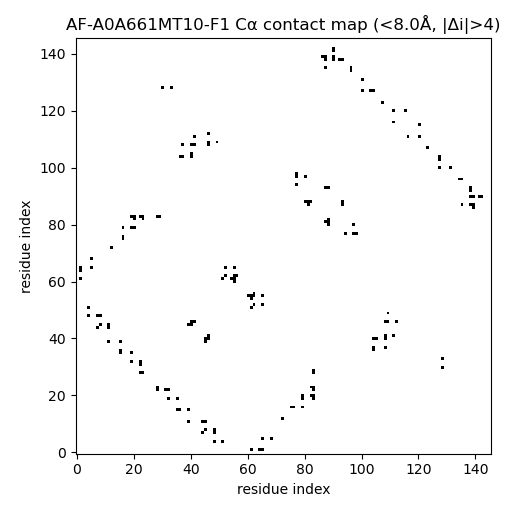56 80 ALA A N 1
ATOM 617 C CA . ALA A 1 80 ? 10.631 1.882 -3.477 1.00 87.56 80 ALA A CA 1
ATOM 618 C C . ALA A 1 80 ? 10.089 1.772 -4.910 1.00 87.56 80 ALA A C 1
ATOM 620 O O . ALA A 1 80 ? 10.721 1.149 -5.758 1.00 87.56 80 ALA A O 1
ATOM 621 N N . ALA A 1 81 ? 8.968 2.433 -5.213 1.00 89.19 81 ALA A N 1
ATOM 622 C CA . ALA A 1 81 ? 8.418 2.463 -6.563 1.00 89.19 81 ALA A CA 1
ATOM 623 C C . ALA A 1 81 ? 9.383 3.120 -7.563 1.00 89.19 81 ALA A C 1
ATOM 625 O O . ALA A 1 81 ? 9.546 2.607 -8.666 1.00 89.19 81 ALA A O 1
ATOM 626 N N . ARG A 1 82 ? 10.058 4.220 -7.190 1.00 91.19 82 ARG A N 1
ATOM 627 C CA . ARG A 1 82 ? 11.077 4.857 -8.047 1.00 91.19 82 ARG A CA 1
ATOM 628 C C . ARG A 1 82 ? 12.268 3.938 -8.301 1.00 91.19 82 ARG A C 1
ATOM 630 O O . ARG A 1 82 ? 12.766 3.892 -9.417 1.00 91.19 82 ARG A O 1
ATOM 637 N N . ALA A 1 83 ? 12.702 3.192 -7.286 1.00 88.81 83 ALA A N 1
ATOM 638 C CA . ALA A 1 83 ? 13.776 2.214 -7.438 1.00 88.81 83 ALA A CA 1
ATOM 639 C C . ALA A 1 83 ? 13.375 1.044 -8.355 1.00 88.81 83 ALA A C 1
ATOM 641 O O . ALA A 1 83 ? 14.204 0.553 -9.117 1.00 88.81 83 ALA A O 1
ATOM 642 N N . LEU A 1 84 ? 12.107 0.623 -8.305 1.00 86.56 84 LEU A N 1
ATOM 643 C CA . LEU A 1 84 ? 11.558 -0.436 -9.154 1.00 86.56 84 LEU A CA 1
ATOM 644 C C . LEU A 1 84 ? 11.356 0.018 -10.610 1.00 86.56 84 LEU A C 1
ATOM 646 O O . LEU A 1 84 ? 11.491 -0.783 -11.533 1.00 86.56 84 LEU A O 1
ATOM 650 N N . LEU A 1 85 ? 11.027 1.297 -10.812 1.00 86.75 85 LEU A N 1
ATOM 651 C CA . LEU A 1 85 ? 10.653 1.890 -12.098 1.00 86.75 85 LEU A CA 1
ATOM 652 C C . LEU A 1 85 ? 11.526 3.115 -12.432 1.00 86.75 85 LEU A C 1
ATOM 654 O O . LEU A 1 85 ? 11.001 4.219 -12.608 1.00 86.75 85 LEU A O 1
ATOM 658 N N . PRO A 1 86 ? 12.859 2.953 -12.528 1.00 86.62 86 PRO A N 1
ATOM 659 C CA . PRO A 1 86 ? 13.776 4.084 -12.644 1.00 86.62 86 PRO A CA 1
ATOM 660 C C . PRO A 1 86 ? 13.568 4.890 -13.930 1.00 86.62 86 PRO A C 1
ATOM 662 O O . PRO A 1 86 ? 13.744 6.101 -13.920 1.00 86.62 86 PRO A O 1
ATOM 665 N N . SER A 1 87 ? 13.149 4.248 -15.026 1.00 86.44 87 SER A N 1
ATOM 666 C CA . SER A 1 87 ? 12.944 4.905 -16.324 1.00 86.44 87 SER A CA 1
ATOM 667 C C . SER A 1 87 ? 11.714 5.809 -16.389 1.00 86.44 87 SER A C 1
ATOM 669 O O . SER A 1 87 ? 11.599 6.578 -17.328 1.00 86.44 87 SER A O 1
ATOM 671 N N . THR A 1 88 ? 10.783 5.698 -15.438 1.00 87.94 88 THR A N 1
ATOM 672 C CA . THR A 1 88 ? 9.557 6.517 -15.383 1.00 87.94 88 THR A CA 1
ATOM 673 C C . THR A 1 88 ? 9.466 7.327 -14.090 1.00 87.94 88 THR A C 1
ATOM 675 O O . THR A 1 88 ? 8.432 7.928 -13.811 1.00 87.94 88 THR A O 1
ATOM 678 N N . ALA A 1 89 ? 10.513 7.302 -13.256 1.00 88.94 89 ALA A N 1
ATOM 679 C CA . ALA A 1 89 ? 10.503 7.862 -11.904 1.00 88.94 89 ALA A CA 1
ATOM 680 C C . ALA A 1 89 ? 10.298 9.388 -11.867 1.00 88.94 89 ALA A C 1
ATOM 682 O O . ALA A 1 89 ? 9.786 9.905 -10.867 1.00 88.94 89 ALA A O 1
ATOM 683 N N . ASP A 1 90 ? 10.675 10.073 -12.951 1.00 89.56 90 ASP A N 1
ATOM 684 C CA . ASP A 1 90 ? 10.594 11.528 -13.112 1.00 89.56 90 ASP A CA 1
ATOM 685 C C . ASP A 1 90 ? 9.353 11.988 -13.900 1.00 89.56 90 ASP A C 1
ATOM 687 O O . ASP A 1 90 ? 9.114 13.190 -14.026 1.00 89.56 90 ASP A O 1
ATOM 691 N N . ALA A 1 91 ? 8.520 11.056 -14.381 1.00 89.25 91 ALA A N 1
ATOM 692 C CA . ALA A 1 91 ? 7.303 11.389 -15.115 1.00 89.25 91 ALA A CA 1
ATOM 693 C C . ALA A 1 91 ? 6.344 12.231 -14.250 1.00 89.25 91 ALA A C 1
ATOM 695 O O . ALA A 1 91 ? 6.115 11.934 -13.070 1.00 89.25 91 ALA A O 1
ATOM 696 N N . ALA A 1 92 ? 5.719 13.253 -14.847 1.00 87.50 92 ALA A N 1
ATOM 697 C CA . ALA A 1 92 ? 4.884 14.236 -14.141 1.00 87.50 92 ALA A CA 1
ATOM 698 C C . ALA A 1 92 ? 3.743 13.606 -13.316 1.00 87.50 92 ALA A C 1
ATOM 700 O O . ALA A 1 92 ? 3.339 14.140 -12.280 1.00 87.50 92 ALA A O 1
ATOM 701 N N . HIS A 1 93 ? 3.243 12.449 -13.754 1.00 90.19 93 HIS A N 1
ATOM 702 C CA . HIS A 1 93 ? 2.140 11.725 -13.126 1.00 90.19 93 HIS A CA 1
ATOM 703 C C . HIS A 1 93 ? 2.573 10.471 -12.352 1.00 90.19 93 HIS A C 1
ATOM 705 O O . HIS A 1 93 ? 1.714 9.693 -11.924 1.00 90.19 93 HIS A O 1
ATOM 711 N N . PHE A 1 94 ? 3.875 10.265 -12.124 1.00 91.06 94 PHE A N 1
ATOM 712 C CA . PHE A 1 94 ? 4.398 9.073 -11.452 1.00 91.06 94 PHE A CA 1
ATOM 713 C C . PHE A 1 94 ? 3.787 8.875 -10.058 1.00 91.06 94 PHE A C 1
ATOM 715 O O . PHE A 1 94 ? 3.183 7.843 -9.765 1.00 91.06 94 PHE A O 1
ATOM 722 N N . GLU A 1 95 ? 3.882 9.894 -9.200 1.00 93.00 95 GLU A N 1
ATOM 723 C CA . GLU A 1 95 ? 3.418 9.808 -7.812 1.00 93.00 95 GLU A CA 1
ATOM 724 C C . GLU A 1 95 ? 1.904 9.577 -7.716 1.00 93.00 95 GLU A C 1
ATOM 726 O O . GLU A 1 95 ? 1.455 8.755 -6.910 1.00 93.00 95 GLU A O 1
ATOM 731 N N . SER A 1 96 ? 1.112 10.264 -8.545 1.00 92.69 96 SER A N 1
ATOM 732 C CA . SER A 1 96 ? -0.341 10.078 -8.596 1.00 92.69 96 SER A CA 1
ATOM 733 C C . SER A 1 96 ? -0.723 8.691 -9.105 1.00 92.69 96 SER A C 1
ATOM 735 O O . SER A 1 96 ? -1.641 8.085 -8.558 1.00 92.69 96 SER A O 1
ATOM 737 N N . THR A 1 97 ? 0.009 8.162 -10.087 1.00 91.62 97 THR A N 1
ATOM 738 C CA . THR A 1 97 ? -0.225 6.823 -10.644 1.00 91.62 97 THR A CA 1
ATOM 739 C C . THR A 1 97 ? 0.050 5.745 -9.603 1.00 91.62 97 THR A C 1
ATOM 741 O O . THR A 1 97 ? -0.826 4.935 -9.303 1.00 91.62 97 THR A O 1
ATOM 744 N N . VAL A 1 98 ? 1.224 5.784 -8.964 1.00 90.56 98 VAL A N 1
ATOM 745 C CA . VAL A 1 98 ? 1.594 4.833 -7.903 1.00 90.56 98 VAL A CA 1
ATOM 746 C C . VAL A 1 98 ? 0.619 4.919 -6.729 1.00 90.56 98 VAL A C 1
ATOM 748 O O . VAL A 1 98 ? 0.120 3.897 -6.257 1.00 90.56 98 VAL A O 1
ATOM 751 N N . THR A 1 99 ? 0.294 6.134 -6.275 1.00 91.31 99 THR A N 1
ATOM 752 C CA . THR A 1 99 ? -0.657 6.327 -5.168 1.00 91.31 99 THR A CA 1
ATOM 753 C C . THR A 1 99 ? -2.053 5.806 -5.531 1.00 91.31 99 THR A C 1
ATOM 755 O O . THR A 1 99 ? -2.708 5.201 -4.686 1.00 91.31 99 THR A O 1
ATOM 758 N N . GLY A 1 100 ? -2.507 5.995 -6.775 1.00 92.00 100 GLY A N 1
ATOM 759 C CA . GLY A 1 100 ? -3.801 5.503 -7.255 1.00 92.00 100 GLY A CA 1
ATOM 760 C C . GLY A 1 100 ? -3.884 3.976 -7.294 1.00 92.00 100 GLY A C 1
ATOM 761 O O . GLY A 1 100 ? -4.874 3.400 -6.837 1.00 92.00 100 GLY A O 1
ATOM 762 N N . ILE A 1 101 ? -2.823 3.312 -7.759 1.00 89.56 101 ILE A N 1
ATOM 763 C CA . ILE A 1 101 ? -2.719 1.846 -7.744 1.00 89.56 101 ILE A CA 1
ATOM 7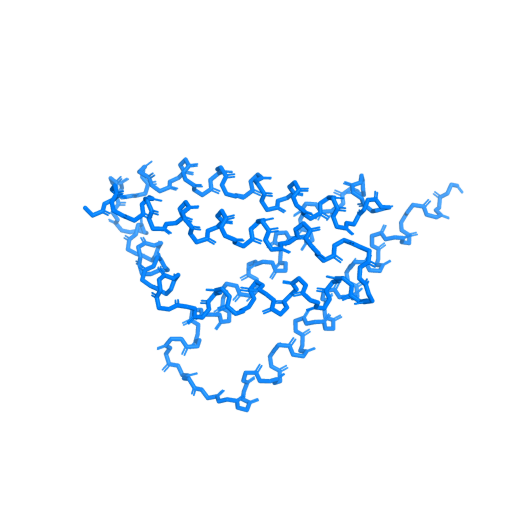64 C C . ILE A 1 101 ? -2.790 1.326 -6.300 1.00 89.56 101 ILE A C 1
ATOM 766 O O . ILE A 1 101 ? -3.605 0.453 -5.997 1.00 89.56 101 ILE A O 1
ATOM 770 N N . LEU A 1 102 ? -2.005 1.907 -5.384 1.00 88.06 102 LEU A N 1
ATOM 771 C CA . LEU A 1 102 ? -2.010 1.521 -3.968 1.00 88.06 102 LEU A CA 1
ATOM 772 C C . LEU A 1 102 ? -3.371 1.753 -3.304 1.00 88.06 102 LEU A C 1
ATOM 774 O O . LEU A 1 102 ? -3.839 0.894 -2.561 1.00 88.06 102 LEU A O 1
ATOM 778 N N . ALA A 1 103 ? -4.027 2.881 -3.580 1.00 88.94 103 ALA A N 1
ATOM 779 C CA . ALA A 1 103 ? -5.357 3.174 -3.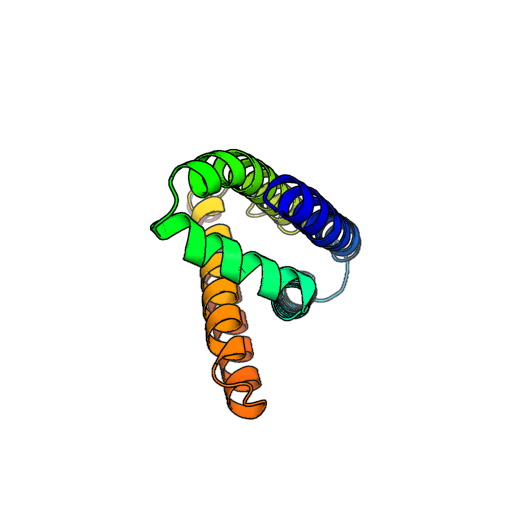049 1.00 88.94 103 ALA A CA 1
ATOM 780 C C . ALA A 1 103 ? -6.409 2.172 -3.550 1.00 88.94 103 ALA A C 1
ATOM 782 O O . ALA A 1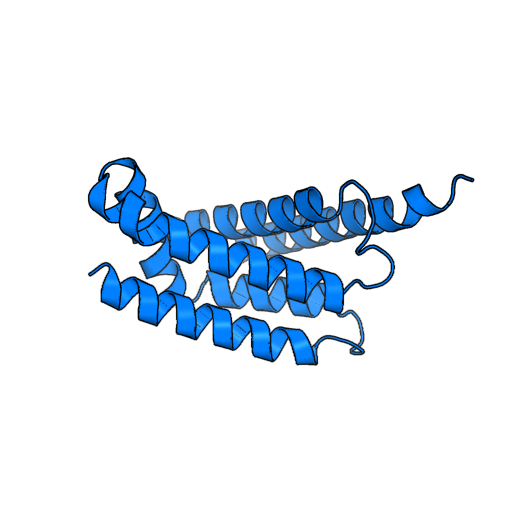 103 ? -7.277 1.761 -2.781 1.00 88.94 103 ALA A O 1
ATOM 783 N N . THR A 1 104 ? -6.303 1.743 -4.810 1.00 88.62 104 THR A N 1
ATOM 784 C CA . THR A 1 104 ? -7.185 0.723 -5.395 1.00 88.62 104 THR A CA 1
ATOM 785 C C . THR A 1 104 ? -7.000 -0.622 -4.694 1.00 88.62 104 THR A C 1
ATOM 787 O O . THR A 1 104 ? -7.977 -1.208 -4.231 1.00 88.62 104 THR A O 1
ATOM 790 N N . LEU A 1 105 ? -5.750 -1.068 -4.521 1.00 86.31 105 LEU A N 1
ATOM 791 C CA . LEU A 1 105 ? -5.437 -2.285 -3.763 1.00 86.31 105 LEU A CA 1
ATOM 792 C C . LEU A 1 105 ? -5.927 -2.187 -2.312 1.00 86.31 105 LEU A C 1
ATOM 794 O O . LEU A 1 105 ? -6.476 -3.145 -1.778 1.00 86.31 105 LEU A O 1
ATOM 798 N N . LEU A 1 106 ? -5.775 -1.031 -1.663 1.00 85.38 106 LEU A N 1
ATOM 799 C CA . LEU A 1 106 ? -6.223 -0.836 -0.283 1.00 85.38 106 LEU A CA 1
ATOM 800 C C . LEU A 1 106 ? -7.752 -0.931 -0.163 1.00 85.38 106 LEU A C 1
ATOM 802 O O . LEU A 1 106 ? -8.262 -1.533 0.780 1.00 85.38 106 LEU A O 1
ATOM 806 N N . GLY A 1 107 ? -8.481 -0.370 -1.133 1.00 86.00 107 GLY A N 1
ATOM 807 C CA . GLY A 1 107 ? -9.936 -0.483 -1.227 1.00 86.00 107 GLY A CA 1
ATOM 808 C C . GLY A 1 107 ? -10.395 -1.932 -1.397 1.00 86.00 107 GLY A C 1
ATOM 809 O O . GLY A 1 107 ? -11.266 -2.381 -0.653 1.00 86.00 107 GLY A O 1
ATOM 810 N N . GLY A 1 108 ? -9.758 -2.682 -2.300 1.00 84.75 108 GLY A N 1
ATOM 811 C CA . GLY A 1 108 ? -10.033 -4.110 -2.483 1.00 84.75 108 GLY A CA 1
ATOM 812 C C . GLY A 1 108 ? -9.755 -4.924 -1.216 1.00 84.75 108 GLY A C 1
ATOM 813 O O . GLY A 1 108 ? -10.553 -5.771 -0.823 1.00 84.75 108 GLY A O 1
ATOM 814 N N . ALA A 1 109 ? -8.669 -4.621 -0.504 1.00 84.31 109 ALA A N 1
ATOM 815 C CA . ALA A 1 109 ? -8.325 -5.297 0.745 1.00 84.31 109 ALA A CA 1
ATOM 816 C C . ALA A 1 109 ? -9.321 -5.006 1.877 1.00 84.31 109 ALA A C 1
ATOM 818 O O . ALA A 1 109 ? -9.602 -5.886 2.690 1.00 84.31 109 ALA A O 1
ATOM 819 N N . LEU A 1 110 ? -9.880 -3.795 1.920 1.00 85.31 110 LEU A N 1
ATOM 820 C CA . LEU A 1 110 ? -10.965 -3.461 2.838 1.00 85.31 110 LEU A CA 1
ATOM 821 C C . LEU A 1 110 ? -12.240 -4.244 2.496 1.00 85.31 110 LEU A C 1
ATOM 823 O O . LEU A 1 110 ? -12.865 -4.803 3.392 1.00 85.31 110 LEU A O 1
ATOM 827 N N . LEU A 1 111 ? -12.623 -4.325 1.218 1.00 82.56 111 LEU A N 1
ATOM 828 C CA . LEU A 1 111 ? -13.799 -5.094 0.786 1.00 82.56 111 LEU A CA 1
ATOM 829 C C . LEU A 1 111 ? -13.634 -6.602 1.033 1.00 82.56 111 LEU A C 1
ATOM 831 O O . LEU A 1 111 ? -14.588 -7.258 1.453 1.00 82.56 111 LEU A O 1
ATOM 835 N N . TRP A 1 112 ? -12.419 -7.130 0.867 1.00 80.06 112 TRP A N 1
ATOM 836 C CA . TRP A 1 112 ? -12.078 -8.523 1.167 1.00 80.06 112 TRP A CA 1
ATOM 837 C C . TRP A 1 112 ? -12.409 -8.917 2.613 1.00 80.06 112 TRP A C 1
ATOM 839 O O . TRP A 1 112 ? -12.886 -10.024 2.853 1.00 80.06 112 TRP A O 1
ATOM 849 N N . SER A 1 113 ? -12.214 -8.006 3.576 1.00 78.94 113 SER A N 1
ATOM 850 C CA . SER A 1 113 ? -12.557 -8.242 4.989 1.00 78.94 113 SER A CA 1
ATOM 851 C C . SER A 1 113 ? -14.050 -8.506 5.225 1.00 78.94 113 SER A C 1
ATOM 853 O O . SER A 1 113 ? -14.424 -9.125 6.219 1.00 78.94 113 SER A O 1
ATOM 855 N N . VAL A 1 114 ? -14.903 -8.054 4.300 1.00 80.62 114 VAL A N 1
ATOM 856 C CA . VAL A 1 114 ? -16.362 -8.178 4.376 1.00 80.62 114 VAL A CA 1
ATOM 857 C C . VAL A 1 114 ? -16.853 -9.385 3.576 1.00 80.62 114 VAL A C 1
ATOM 859 O O . VAL A 1 114 ? -17.755 -10.090 4.026 1.00 80.62 114 VAL A O 1
ATOM 862 N N . VAL A 1 115 ? -16.267 -9.632 2.401 1.00 78.75 115 VAL A N 1
ATOM 863 C CA . VAL A 1 115 ? -16.653 -10.715 1.485 1.00 78.75 115 VAL A CA 1
ATOM 864 C C . VAL A 1 115 ? -15.393 -11.446 0.998 1.00 78.75 115 VAL A C 1
ATOM 866 O O . VAL A 1 115 ? -14.832 -11.083 -0.039 1.00 78.75 115 VAL A O 1
ATOM 869 N N . PRO A 1 116 ? -14.914 -12.475 1.723 1.00 72.75 116 PRO A N 1
ATOM 870 C CA . PRO A 1 116 ? -13.702 -13.206 1.360 1.00 72.75 116 PRO A CA 1
ATOM 871 C C . PRO A 1 116 ? -13.995 -14.263 0.279 1.00 72.75 116 PRO A C 1
ATOM 873 O O . PRO A 1 116 ? -13.847 -15.464 0.506 1.00 72.75 116 PRO A O 1
ATOM 876 N N . GLU A 1 117 ? -14.454 -13.822 -0.895 1.00 78.81 117 GLU A N 1
ATOM 877 C CA . GLU A 1 117 ? -14.770 -14.681 -2.044 1.00 78.81 117 GLU A CA 1
ATOM 878 C C . GLU A 1 117 ? -13.558 -14.825 -2.987 1.00 78.81 117 GLU A C 1
ATOM 880 O O . GLU A 1 117 ? -13.180 -13.859 -3.659 1.00 78.81 117 GLU A O 1
ATOM 885 N N . PRO A 1 118 ? -12.941 -16.020 -3.091 1.00 72.69 118 PRO A N 1
ATOM 886 C CA . PRO A 1 118 ? -11.697 -16.204 -3.846 1.00 72.69 118 PRO A CA 1
ATOM 887 C C . PRO A 1 118 ? -11.798 -15.908 -5.351 1.00 72.69 118 PRO A C 1
ATOM 889 O O . PRO A 1 118 ? -10.818 -15.471 -5.955 1.00 72.69 118 PRO A O 1
ATOM 892 N N . ASP A 1 119 ? -12.964 -16.125 -5.963 1.00 75.62 119 ASP A N 1
ATOM 893 C CA . ASP A 1 119 ? -13.149 -15.955 -7.411 1.00 75.62 119 ASP A CA 1
ATOM 894 C C . ASP A 1 119 ? -13.319 -14.478 -7.798 1.00 75.62 119 ASP A C 1
ATOM 896 O O . ASP A 1 119 ? -12.717 -14.006 -8.767 1.00 75.62 119 ASP A O 1
ATOM 900 N N . PHE A 1 120 ? -14.071 -13.720 -6.992 1.00 67.75 120 PHE A N 1
ATOM 901 C CA . PHE A 1 120 ? -14.170 -12.262 -7.109 1.00 67.75 120 PHE A CA 1
ATOM 902 C C . PHE A 1 120 ? -12.777 -11.616 -7.016 1.00 67.75 120 PHE A C 1
ATOM 904 O O . PHE A 1 120 ? -12.404 -10.779 -7.839 1.00 67.75 120 PHE A O 1
ATOM 911 N N . PHE A 1 121 ? -11.961 -12.119 -6.091 1.00 66.94 121 PHE A N 1
ATOM 912 C CA . PHE A 1 121 ? -10.585 -11.701 -5.850 1.00 66.94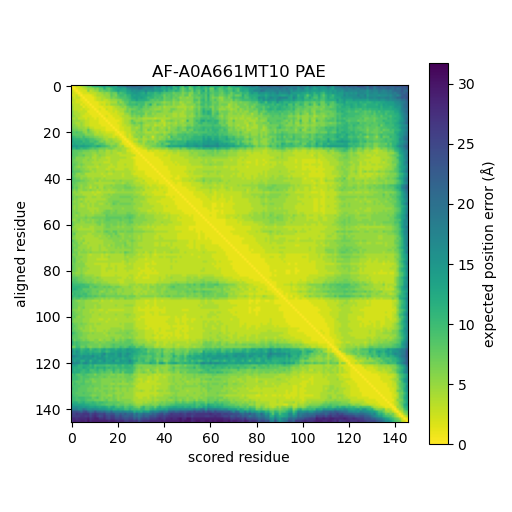 121 PHE A CA 1
ATOM 913 C C . PHE A 1 121 ? -9.649 -11.883 -7.050 1.00 66.94 121 PHE A C 1
ATOM 915 O O . PHE A 1 121 ? -8.873 -10.979 -7.362 1.00 66.94 121 PHE A O 1
ATOM 922 N N . GLN A 1 122 ? -9.698 -13.029 -7.738 1.00 72.25 122 GLN A N 1
ATOM 923 C CA . GLN A 1 122 ? -8.809 -13.261 -8.883 1.00 72.25 122 GLN A CA 1
ATOM 924 C C . GLN A 1 122 ? -9.153 -12.314 -10.031 1.00 72.25 122 GLN A C 1
ATOM 926 O O . GLN A 1 122 ? -8.262 -11.774 -10.688 1.00 72.25 122 GLN A O 1
ATOM 931 N N . SER A 1 123 ? -10.449 -12.070 -10.237 1.00 78.31 123 SER A N 1
ATOM 932 C CA . SER A 1 123 ? -10.931 -11.126 -11.241 1.00 78.31 123 SER A CA 1
ATOM 933 C C . SER A 1 123 ? -10.530 -9.682 -10.916 1.00 78.31 123 SER A C 1
ATOM 935 O O . SER A 1 123 ? -10.110 -8.948 -11.814 1.00 78.31 123 SER A O 1
ATOM 937 N N . GLU A 1 124 ? -10.634 -9.270 -9.650 1.00 75.06 124 GLU A N 1
ATOM 938 C CA . GLU A 1 124 ? -10.287 -7.917 -9.208 1.00 75.06 124 GLU A CA 1
ATOM 939 C C . GLU A 1 124 ? -8.777 -7.666 -9.282 1.00 75.06 124 GLU A C 1
ATOM 941 O O . GLU A 1 124 ? -8.355 -6.669 -9.866 1.00 75.06 124 GLU A O 1
ATOM 946 N N . LEU A 1 125 ? -7.946 -8.601 -8.813 1.00 75.56 125 LEU A N 1
ATOM 947 C CA . LEU A 1 125 ? -6.491 -8.475 -8.921 1.00 75.56 125 LEU A CA 1
ATOM 948 C C . LEU A 1 125 ? -6.040 -8.431 -10.384 1.00 75.56 125 LEU A C 1
ATOM 950 O O . LEU A 1 125 ? -5.225 -7.589 -10.751 1.00 75.56 125 LEU A O 1
ATOM 954 N N . ALA A 1 126 ? -6.616 -9.280 -11.241 1.00 82.31 126 ALA A N 1
ATOM 955 C CA . ALA A 1 126 ? -6.335 -9.243 -12.672 1.00 82.31 126 ALA A CA 1
ATOM 956 C C . ALA A 1 126 ? -6.762 -7.910 -13.306 1.00 82.31 126 ALA A C 1
ATOM 958 O O . ALA A 1 126 ? -6.140 -7.452 -14.263 1.00 82.31 126 ALA A O 1
ATOM 959 N N . PHE A 1 127 ? -7.830 -7.278 -12.812 1.00 84.38 127 PHE A N 1
ATOM 960 C CA . PHE A 1 127 ? -8.220 -5.939 -13.246 1.00 84.38 127 PHE A CA 1
ATOM 961 C C . PHE A 1 127 ? -7.211 -4.879 -12.794 1.00 84.38 127 PHE A C 1
ATOM 963 O O . PHE A 1 127 ? -6.768 -4.092 -13.630 1.00 84.38 127 PHE A O 1
ATOM 970 N N . VAL A 1 128 ? -6.812 -4.884 -11.520 1.00 84.12 128 VAL A N 1
ATOM 971 C CA . VAL A 1 128 ? -5.833 -3.927 -10.986 1.00 84.12 128 VAL A CA 1
ATOM 972 C C . VAL A 1 128 ? -4.487 -4.065 -11.690 1.00 84.12 128 VAL A C 1
ATOM 974 O O . VAL A 1 128 ? -3.906 -3.049 -12.057 1.00 84.12 128 VAL A O 1
ATOM 977 N N . ASP A 1 129 ? -4.033 -5.289 -11.963 1.00 84.94 129 ASP A N 1
ATOM 978 C CA . ASP A 1 129 ? -2.820 -5.549 -12.744 1.00 84.94 129 ASP A CA 1
ATOM 979 C C . ASP A 1 129 ? -2.905 -4.926 -14.146 1.00 84.94 129 ASP A C 1
ATOM 981 O O . ASP A 1 129 ? -2.032 -4.155 -14.550 1.00 84.94 129 ASP A O 1
ATOM 985 N N . ARG A 1 130 ? -4.009 -5.160 -14.871 1.00 88.25 130 ARG A N 1
ATOM 986 C CA . ARG A 1 130 ? -4.222 -4.560 -16.200 1.00 88.25 130 ARG A CA 1
ATOM 987 C C . ARG A 1 130 ? -4.220 -3.033 -16.161 1.00 88.25 130 ARG A C 1
ATOM 989 O O . ARG A 1 130 ? -3.625 -2.412 -17.040 1.00 88.25 130 ARG A O 1
ATOM 996 N N . VAL A 1 131 ? -4.883 -2.430 -15.173 1.00 88.06 131 VAL A N 1
ATOM 997 C CA . VAL A 1 131 ? -4.923 -0.967 -15.012 1.00 88.06 131 VAL A CA 1
ATOM 998 C C . VAL A 1 131 ? -3.537 -0.429 -14.672 1.00 88.06 131 VAL A C 1
ATOM 1000 O O . VAL A 1 131 ? -3.083 0.511 -15.318 1.00 88.06 131 VAL A O 1
ATOM 1003 N N . ALA A 1 132 ? -2.835 -1.051 -13.723 1.00 86.88 132 ALA A N 1
ATOM 1004 C CA . ALA A 1 132 ? -1.488 -0.656 -13.335 1.00 86.88 132 ALA A CA 1
ATOM 1005 C C . ALA A 1 132 ? -0.543 -0.667 -14.541 1.00 86.88 132 ALA A C 1
ATOM 1007 O O . ALA A 1 132 ? 0.133 0.324 -14.794 1.00 86.88 132 ALA A O 1
ATOM 1008 N N . ARG A 1 133 ? -0.553 -1.730 -15.352 1.00 85.50 133 ARG A N 1
ATOM 1009 C CA . ARG A 1 133 ? 0.257 -1.792 -16.577 1.00 85.50 133 ARG A CA 1
ATOM 1010 C C . ARG A 1 133 ? -0.097 -0.707 -17.580 1.00 85.50 133 ARG A C 1
ATOM 1012 O O . ARG A 1 133 ? 0.806 -0.120 -18.165 1.00 85.50 133 ARG A O 1
ATOM 1019 N N . ALA A 1 134 ? -1.386 -0.456 -17.797 1.00 88.75 134 ALA A N 1
ATOM 1020 C CA . ALA A 1 134 ? -1.826 0.556 -18.748 1.00 88.75 134 ALA A CA 1
ATOM 1021 C C . ALA A 1 134 ? -1.357 1.957 -18.333 1.00 88.75 134 ALA A C 1
ATOM 1023 O O . ALA A 1 134 ? -0.834 2.694 -19.166 1.00 88.75 134 ALA A O 1
ATOM 1024 N N . GLU A 1 135 ? -1.490 2.307 -17.053 1.00 89.81 135 GLU A N 1
ATOM 1025 C CA . GLU A 1 135 ? -1.051 3.611 -16.553 1.00 89.81 135 GLU A CA 1
ATOM 1026 C C . GLU A 1 135 ? 0.480 3.720 -16.496 1.00 89.81 135 GLU A C 1
ATOM 1028 O O . GLU A 1 135 ? 1.037 4.729 -16.921 1.00 89.81 135 GLU A O 1
ATOM 1033 N N . LEU A 1 136 ? 1.191 2.667 -16.080 1.00 84.94 136 LEU A N 1
ATOM 1034 C CA . LEU A 1 136 ? 2.660 2.652 -16.090 1.00 84.94 136 LEU A CA 1
ATOM 1035 C C . LEU A 1 136 ? 3.237 2.737 -17.512 1.00 84.94 136 LEU A C 1
ATOM 1037 O O . LEU A 1 136 ? 4.228 3.429 -17.734 1.00 84.94 136 LEU A O 1
ATOM 1041 N N . ALA A 1 137 ? 2.607 2.085 -18.493 1.00 86.12 137 ALA A N 1
ATOM 1042 C CA . ALA A 1 137 ? 3.000 2.201 -19.896 1.00 86.12 137 ALA A CA 1
ATOM 1043 C C . ALA A 1 137 ? 2.784 3.623 -20.438 1.00 86.12 137 ALA A C 1
ATOM 1045 O O . ALA A 1 137 ? 3.609 4.107 -21.212 1.00 86.12 137 ALA A O 1
ATOM 1046 N N . ARG A 1 138 ? 1.712 4.310 -20.013 1.00 87.06 138 ARG A N 1
ATOM 1047 C CA . 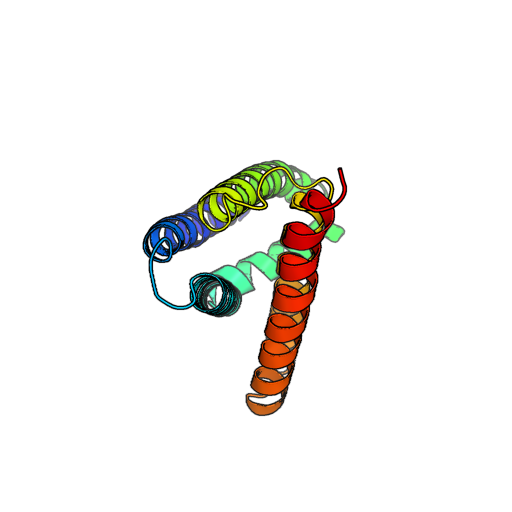ARG A 1 138 ? 1.481 5.715 -20.380 1.00 87.06 138 ARG A CA 1
ATOM 1048 C C . ARG A 1 138 ? 2.573 6.632 -19.843 1.00 87.06 138 ARG A C 1
ATOM 1050 O O . ARG A 1 138 ? 3.062 7.455 -20.613 1.00 87.06 138 ARG A O 1
ATOM 1057 N N . LEU A 1 139 ? 3.020 6.428 -18.600 1.00 85.31 139 LEU A N 1
ATOM 1058 C CA . LEU A 1 139 ? 4.137 7.196 -18.030 1.00 85.31 139 LEU A CA 1
ATOM 1059 C C . LEU A 1 139 ? 5.404 7.093 -18.889 1.00 85.31 139 LEU A C 1
ATOM 1061 O O . LEU A 1 139 ? 6.074 8.092 -19.104 1.00 85.31 139 LEU A O 1
ATOM 1065 N N . GLY A 1 140 ? 5.707 5.905 -19.422 1.00 75.00 140 GLY A N 1
ATOM 1066 C CA . GLY A 1 140 ? 6.859 5.708 -20.310 1.00 75.00 140 GLY A CA 1
ATOM 1067 C C . GLY A 1 140 ? 6.687 6.272 -21.725 1.00 75.00 140 GLY A C 1
ATOM 1068 O O . GLY A 1 140 ? 7.669 6.381 -22.453 1.00 75.00 140 GLY A O 1
ATOM 1069 N N . SER A 1 141 ? 5.461 6.610 -22.138 1.00 72.50 141 SER A N 1
ATOM 1070 C CA . SER A 1 141 ? 5.171 7.165 -23.468 1.00 72.50 141 SER A CA 1
ATOM 1071 C C . SER A 1 141 ? 5.179 8.695 -23.518 1.00 72.50 141 SER A C 1
ATOM 1073 O O . SER A 1 141 ? 5.417 9.257 -24.584 1.00 72.50 141 SER A O 1
ATOM 1075 N N . GLU A 1 142 ? 4.949 9.370 -22.388 1.00 60.53 142 GLU A N 1
ATOM 1076 C CA . GLU A 1 142 ? 4.911 10.838 -22.310 1.00 60.53 142 GLU A CA 1
ATOM 1077 C C . GLU A 1 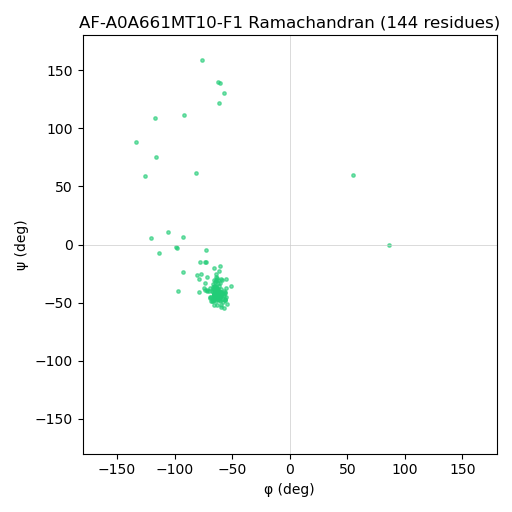142 ? 6.309 11.474 -22.446 1.00 60.53 142 GLU A C 1
ATOM 1079 O O . GLU A 1 142 ? 6.424 12.551 -23.031 1.00 60.53 142 GLU A O 1
ATOM 1084 N N . ASP A 1 143 ? 7.372 10.765 -22.048 1.00 52.94 143 ASP A N 1
ATOM 1085 C CA . ASP A 1 143 ? 8.777 11.177 -22.243 1.00 52.94 143 ASP A CA 1
ATOM 1086 C C . ASP A 1 143 ? 9.263 11.062 -23.709 1.00 52.94 143 ASP A C 1
ATOM 1088 O O . ASP A 1 143 ? 10.381 11.455 -24.031 1.00 52.94 143 ASP A O 1
ATOM 1092 N N . GLY A 1 144 ? 8.437 10.530 -24.622 1.00 49.09 144 GLY A N 1
ATOM 1093 C CA . GLY A 1 144 ? 8.771 10.331 -26.041 1.00 49.09 144 GLY A CA 1
ATOM 1094 C C . GLY A 1 144 ? 8.375 11.473 -26.984 1.00 49.09 144 GLY A C 1
ATOM 1095 O O . GLY A 1 144 ? 8.486 11.310 -28.201 1.00 49.09 144 GLY A O 1
ATOM 1096 N N . THR A 1 145 ? 7.893 12.600 -26.457 1.00 40.94 145 THR A N 1
ATOM 1097 C CA . THR A 1 145 ? 7.453 13.761 -27.252 1.00 40.94 145 THR A CA 1
ATOM 1098 C C . THR A 1 145 ? 8.344 14.971 -26.956 1.00 40.94 145 THR A C 1
ATOM 1100 O O . THR A 1 145 ? 7.949 15.878 -26.227 1.00 40.94 145 THR A O 1
ATOM 1103 N N . GLU A 1 146 ? 9.565 14.958 -27.503 1.00 36.41 146 GLU A N 1
ATOM 1104 C CA . GLU A 1 146 ? 10.349 16.184 -27.760 1.00 36.41 146 GLU A CA 1
ATOM 1105 C C . GLU A 1 146 ? 9.846 16.905 -29.020 1.00 36.41 146 GLU A C 1
ATOM 1107 O O . GLU A 1 146 ? 9.557 16.220 -30.032 1.00 36.41 146 GLU A O 1
#

Foldseek 3Di:
DLVVLLVLLCVLLVVLLVVLLVLAPDVPSVLVNLVSLLVSLQPPSNLVNVVLVVVCVPPVVSVVSCVVSVVVSLVSQLVSQCSNQVLLNPQPCSSVLSVVLSVLSNVVSNVCVVPVDVVVVVVSSVVSSVSSVVVSVVSNVVVVDD

pLDDT: mean 81.43, std 9.69, range [36.41, 95.12]